Protein AF-A0A0D7X1R8-F1 (afdb_monomer)

Solvent-accessible surface area (backbone atoms only — not comparable to full-atom values): 5791 Å² total; per-residue (Å²): 135,86,79,82,67,99,72,76,67,80,70,80,79,46,66,47,50,85,92,41,99,44,65,67,57,47,50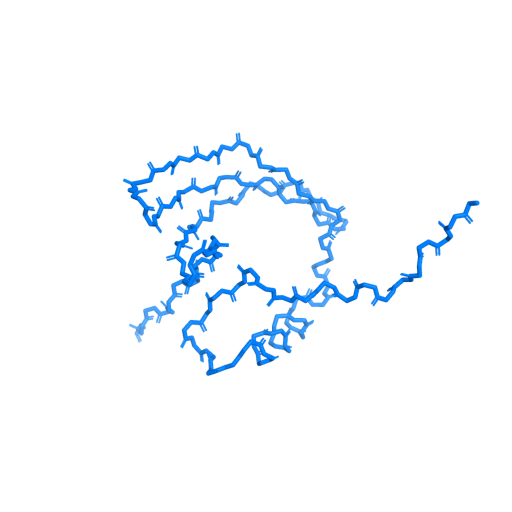,54,52,51,55,65,77,40,67,82,65,44,75,74,48,74,46,79,77,45,79,44,75,77,54,100,46,33,31,42,35,35,32,39,37,29,35,65,99,52,72,74,41,81,43,83,42,42,33,34,54,54,97,93,38,75,23,42,55,53,79,79,80,75,86,126

Secondary structure (DSSP, 8-state):
-----TT------SEEETT-SSHHHHHHHHHHHTTT--EEEEEEEEEEE-SSSEEEEEEEEEETTS-EEEEEEEEEEETTEEEEEEPPPP--

Foldseek 3Di:
DDDDDPPPPPQLPAADDPVDPDSVVVVVVCCVVCVQFAFPDKDWDDWADPDPFKIWTWMFTDTPPDDTDIDIWIWGQDPNDIHTDDDDDDDD

Structure (mmCIF, N/CA/C/O backbone):
data_AF-A0A0D7X1R8-F1
#
_entry.id   AF-A0A0D7X1R8-F1
#
loop_
_atom_site.group_PDB
_atom_site.id
_atom_site.type_symbol
_atom_site.label_atom_id
_atom_site.label_alt_id
_atom_site.label_comp_id
_atom_site.label_asym_id
_atom_site.label_entity_id
_atom_site.label_seq_id
_atom_site.pdbx_PDB_ins_code
_atom_site.Cartn_x
_atom_site.Cartn_y
_atom_site.Cartn_z
_atom_site.occupancy
_atom_site.B_iso_or_equiv
_atom_site.auth_seq_id
_atom_site.auth_comp_id
_atom_site.auth_asym_id
_atom_site.auth_atom_id
_atom_site.pdbx_PDB_model_num
ATOM 1 N N . MET A 1 1 ? 17.112 -29.689 -1.286 1.00 38.03 1 MET A N 1
ATOM 2 C CA . MET A 1 1 ? 16.941 -28.284 -1.708 1.00 38.03 1 MET A CA 1
ATOM 3 C C . MET A 1 1 ? 15.580 -28.190 -2.362 1.00 38.03 1 MET A C 1
ATOM 5 O O . MET A 1 1 ? 15.421 -28.715 -3.455 1.00 38.03 1 MET A O 1
ATOM 9 N N . GLU A 1 2 ? 14.586 -27.642 -1.670 1.00 36.97 2 GLU A N 1
ATOM 10 C CA . GLU A 1 2 ? 13.264 -27.434 -2.266 1.00 36.97 2 GLU A CA 1
ATOM 11 C C . GLU A 1 2 ? 13.305 -26.169 -3.125 1.00 36.97 2 GLU A C 1
ATOM 13 O O . GLU A 1 2 ? 13.568 -25.068 -2.644 1.00 36.97 2 GLU A O 1
ATOM 18 N N . LEU A 1 3 ? 13.129 -26.364 -4.430 1.00 37.91 3 LEU A N 1
ATOM 19 C CA . LEU A 1 3 ? 13.005 -25.304 -5.420 1.00 37.91 3 LEU A CA 1
ATOM 20 C C . LEU A 1 3 ? 11.603 -24.703 -5.291 1.00 37.91 3 LEU A C 1
ATOM 22 O O . LEU A 1 3 ? 10.614 -25.348 -5.636 1.00 37.91 3 LEU A O 1
ATOM 26 N N . LEU A 1 4 ? 11.518 -23.471 -4.796 1.00 35.38 4 LEU A N 1
ATOM 27 C CA . LEU A 1 4 ? 10.269 -22.713 -4.768 1.00 35.38 4 LEU A CA 1
ATOM 28 C C . LEU A 1 4 ? 9.792 -22.466 -6.210 1.00 35.38 4 LEU A C 1
ATOM 30 O O . LEU A 1 4 ? 10.484 -21.838 -7.012 1.00 35.38 4 LEU A O 1
ATOM 34 N N . THR A 1 5 ? 8.612 -22.980 -6.556 1.00 39.44 5 THR A N 1
ATOM 35 C CA . THR A 1 5 ? 7.980 -22.760 -7.865 1.00 39.44 5 THR A CA 1
ATOM 36 C C . THR A 1 5 ? 7.485 -21.312 -8.011 1.00 39.44 5 THR A C 1
ATOM 38 O O . THR A 1 5 ? 6.928 -20.785 -7.047 1.00 39.44 5 THR A O 1
ATOM 41 N N . PRO A 1 6 ? 7.553 -20.674 -9.201 1.00 42.34 6 PRO A N 1
ATOM 42 C CA . PRO A 1 6 ? 7.203 -19.254 -9.409 1.00 42.34 6 PRO A CA 1
ATOM 43 C C . PRO A 1 6 ? 5.706 -18.897 -9.293 1.00 42.34 6 PRO A C 1
ATOM 45 O O . PRO A 1 6 ? 5.276 -17.852 -9.780 1.00 42.34 6 PRO A O 1
ATOM 48 N N . SER A 1 7 ? 4.880 -19.765 -8.712 1.00 40.91 7 SER A N 1
ATOM 49 C CA . SER A 1 7 ? 3.419 -19.655 -8.716 1.00 40.91 7 SER A CA 1
ATOM 50 C C . SER A 1 7 ? 2.798 -19.468 -7.337 1.00 40.91 7 SER A C 1
ATOM 52 O O . SER A 1 7 ? 1.591 -19.669 -7.188 1.00 40.91 7 SER A O 1
ATOM 54 N N . GLU A 1 8 ? 3.555 -18.983 -6.354 1.00 41.81 8 GLU A N 1
ATOM 55 C CA . GLU A 1 8 ? 2.947 -18.222 -5.263 1.00 41.81 8 GLU A CA 1
ATOM 56 C C . GLU A 1 8 ? 2.491 -16.879 -5.833 1.00 41.81 8 GLU A C 1
ATOM 58 O O . GLU A 1 8 ? 3.137 -15.839 -5.724 1.00 41.81 8 GLU A O 1
ATOM 63 N N . ARG A 1 9 ? 1.355 -16.930 -6.536 1.00 41.78 9 ARG A N 1
ATOM 64 C CA . ARG A 1 9 ? 0.562 -15.755 -6.868 1.00 41.78 9 ARG A CA 1
ATOM 65 C C . ARG A 1 9 ? 0.425 -14.988 -5.561 1.00 41.78 9 ARG A C 1
ATOM 67 O O . ARG A 1 9 ? -0.259 -15.477 -4.665 1.00 41.78 9 ARG A O 1
ATOM 74 N N . PHE A 1 10 ? 1.071 -13.828 -5.454 1.00 44.91 10 PHE A N 1
ATOM 75 C CA . PHE A 1 10 ? 0.792 -12.858 -4.405 1.00 44.91 10 PHE A CA 1
ATOM 76 C C . PHE A 1 10 ? -0.718 -12.617 -4.432 1.00 44.91 10 PHE A C 1
ATOM 78 O O . PHE A 1 10 ? -1.227 -11.863 -5.262 1.00 44.91 10 PHE A O 1
ATOM 85 N N . GLN A 1 11 ? -1.465 -13.347 -3.601 1.00 50.50 11 GLN A N 1
ATOM 86 C CA . GLN A 1 11 ? -2.881 -13.093 -3.434 1.00 50.50 11 GLN A CA 1
ATOM 87 C C . GLN A 1 11 ? -2.935 -11.681 -2.874 1.00 50.50 11 GLN A C 1
ATOM 89 O O . GLN A 1 11 ? -2.313 -11.397 -1.849 1.00 50.50 11 GLN A O 1
ATOM 94 N N . ILE A 1 12 ? -3.615 -10.782 -3.581 1.00 52.59 12 ILE A N 1
ATOM 95 C CA . ILE A 1 12 ? -3.825 -9.410 -3.129 1.00 52.59 12 ILE A CA 1
ATOM 96 C C . ILE A 1 12 ? -4.767 -9.483 -1.923 1.00 52.59 12 ILE A C 1
ATOM 98 O O . ILE A 1 12 ? -5.973 -9.308 -2.042 1.00 52.59 12 ILE A O 1
ATOM 102 N N . LYS A 1 13 ? -4.213 -9.836 -0.761 1.00 56.28 13 LYS A N 1
ATOM 103 C CA . LYS A 1 13 ? -4.926 -9.936 0.517 1.00 56.28 13 LYS A CA 1
ATOM 104 C C . LYS A 1 13 ? -4.939 -8.601 1.263 1.00 56.28 13 LYS A C 1
ATOM 106 O O . LYS A 1 13 ? -5.779 -8.384 2.124 1.00 56.28 13 LYS A O 1
ATOM 111 N N . TYR A 1 14 ? -4.039 -7.685 0.900 1.00 64.00 14 TYR A N 1
ATOM 112 C CA . TYR A 1 14 ? -3.703 -6.518 1.722 1.00 64.00 14 TYR A CA 1
ATOM 113 C C . TYR A 1 14 ? -4.230 -5.174 1.197 1.00 64.00 14 TYR A C 1
ATOM 115 O O . TYR A 1 14 ? -3.931 -4.137 1.789 1.00 64.00 14 TYR A O 1
ATOM 123 N N . VAL A 1 15 ? -4.996 -5.154 0.100 1.00 70.06 15 VAL A N 1
ATOM 124 C CA . VAL A 1 15 ? -5.510 -3.910 -0.502 1.00 70.06 15 VAL A CA 1
ATOM 125 C C . VAL A 1 15 ? -7.025 -3.848 -0.354 1.00 70.06 15 VAL A C 1
ATOM 127 O O . VAL A 1 15 ? -7.731 -4.725 -0.849 1.00 70.06 15 VAL A O 1
ATOM 130 N N . PHE A 1 16 ? -7.522 -2.800 0.305 1.00 74.81 16 PHE A N 1
ATOM 131 C CA . PHE A 1 16 ? -8.948 -2.499 0.386 1.00 74.81 16 PHE A CA 1
ATOM 132 C C . PHE A 1 16 ? -9.250 -1.203 -0.374 1.00 74.81 16 PHE A C 1
ATOM 134 O O . PHE A 1 16 ? -8.702 -0.145 -0.064 1.00 74.81 16 PHE A O 1
ATOM 141 N N . ASP A 1 17 ? -10.124 -1.298 -1.376 1.00 78.81 17 ASP A N 1
ATOM 142 C CA . ASP A 1 17 ? -10.525 -0.183 -2.230 1.00 78.81 17 ASP A CA 1
ATOM 143 C C . ASP A 1 17 ? -12.044 -0.194 -2.408 1.00 78.81 17 ASP A C 1
ATOM 145 O O . ASP A 1 17 ? -12.599 -1.052 -3.094 1.00 78.81 17 ASP A O 1
ATOM 149 N N . GLU A 1 18 ? -12.713 0.772 -1.780 1.00 81.62 18 GLU A N 1
ATOM 150 C CA . GLU A 1 18 ? -14.178 0.881 -1.741 1.00 81.62 18 GLU A CA 1
ATOM 151 C C . GLU A 1 18 ? -14.813 1.121 -3.115 1.00 81.62 18 GLU A C 1
ATOM 153 O O . GLU A 1 18 ? -16.023 0.967 -3.274 1.00 81.62 18 GLU A O 1
ATOM 158 N N . ARG A 1 19 ? -14.016 1.476 -4.133 1.00 79.50 19 ARG A N 1
ATOM 159 C CA . ARG A 1 19 ? -14.507 1.661 -5.506 1.00 79.50 19 ARG A CA 1
ATOM 160 C C . ARG A 1 19 ? -14.852 0.341 -6.188 1.00 79.50 19 ARG A C 1
ATOM 162 O O . ARG A 1 19 ? -15.533 0.358 -7.212 1.00 79.50 19 ARG A O 1
ATOM 169 N N . PHE A 1 20 ? -14.360 -0.782 -5.667 1.00 82.94 20 PHE A N 1
ATOM 170 C CA . PHE A 1 20 ? -14.533 -2.090 -6.280 1.00 82.94 20 PHE A CA 1
ATOM 171 C C . PHE A 1 20 ? -15.318 -3.022 -5.353 1.00 82.94 20 PHE A C 1
ATOM 173 O O . PHE A 1 20 ? -14.976 -3.159 -4.180 1.00 82.94 20 PHE A O 1
ATOM 180 N N . PRO A 1 21 ? -16.332 -3.733 -5.875 1.00 81.31 21 PRO A N 1
ATOM 181 C CA . PRO A 1 21 ? -17.150 -4.632 -5.066 1.00 81.31 21 PRO A CA 1
ATOM 182 C C . PRO A 1 21 ? -16.441 -5.951 -4.722 1.00 81.31 21 PRO A C 1
ATOM 184 O O . PRO A 1 21 ? -16.939 -6.710 -3.898 1.00 81.31 21 PRO A O 1
ATOM 187 N N . SER A 1 22 ? -15.302 -6.264 -5.355 1.00 81.38 22 SER A N 1
ATOM 188 C CA . SER A 1 22 ? -14.562 -7.503 -5.098 1.00 81.38 22 SER A CA 1
ATOM 189 C C . SER A 1 22 ? -13.039 -7.344 -5.248 1.00 81.38 22 SER A C 1
ATOM 191 O O . SER A 1 22 ? -12.580 -6.568 -6.094 1.00 81.38 22 SER A O 1
ATOM 193 N N . PRO A 1 23 ? -12.231 -8.124 -4.497 1.00 76.00 23 PRO A N 1
ATOM 194 C CA . PRO A 1 23 ? -10.766 -8.101 -4.593 1.00 76.00 23 PRO A CA 1
ATOM 195 C C . PRO A 1 23 ? -10.225 -8.455 -5.986 1.00 76.00 23 PRO A C 1
ATOM 197 O O . PRO A 1 23 ? -9.193 -7.939 -6.412 1.00 76.00 23 PRO A O 1
ATOM 200 N N . THR A 1 24 ? -10.928 -9.310 -6.735 1.00 82.19 24 THR A N 1
ATOM 201 C CA . THR A 1 24 ? -10.529 -9.693 -8.097 1.00 82.19 24 THR A CA 1
ATOM 202 C C . THR A 1 24 ? -10.545 -8.498 -9.050 1.00 82.19 24 THR A C 1
ATOM 204 O O . THR A 1 24 ? -9.635 -8.353 -9.866 1.00 82.19 24 THR A O 1
ATOM 207 N N . LEU A 1 25 ? -11.542 -7.614 -8.935 1.00 83.50 25 LEU A N 1
ATOM 208 C CA . LEU A 1 25 ? -11.624 -6.410 -9.765 1.00 83.50 25 LEU A CA 1
ATOM 209 C C . LEU A 1 25 ? -10.535 -5.396 -9.402 1.00 83.50 25 LEU A C 1
ATOM 211 O O . LEU A 1 25 ? -9.953 -4.791 -10.303 1.00 83.50 25 LEU A O 1
ATOM 215 N N . VAL A 1 26 ? -10.199 -5.281 -8.111 1.00 82.19 26 VAL A N 1
ATOM 216 C CA . VAL A 1 26 ? -9.040 -4.500 -7.646 1.00 82.19 26 VAL A CA 1
ATOM 217 C C . VAL A 1 26 ? -7.775 -5.008 -8.339 1.00 82.19 26 VAL A C 1
ATOM 219 O O . VAL A 1 26 ? -7.089 -4.243 -9.017 1.00 82.19 26 VAL A O 1
ATOM 222 N N . GLN A 1 27 ? -7.502 -6.314 -8.259 1.00 81.25 27 GLN A N 1
ATOM 223 C CA . GLN A 1 27 ? -6.330 -6.919 -8.893 1.00 81.25 27 GLN A CA 1
ATOM 224 C C . GLN A 1 27 ? -6.258 -6.623 -10.391 1.00 81.25 27 GLN A C 1
ATOM 226 O O . GLN A 1 27 ? -5.239 -6.134 -10.875 1.00 81.25 27 GLN A O 1
ATOM 231 N N . GLN A 1 28 ? -7.341 -6.879 -11.126 1.00 83.75 28 GLN A N 1
ATOM 232 C CA . GLN A 1 28 ? -7.378 -6.662 -12.571 1.00 83.75 28 GLN A CA 1
ATOM 233 C C . GLN A 1 28 ? -7.126 -5.199 -12.946 1.00 83.75 28 GLN A C 1
ATOM 235 O O . GLN A 1 28 ? -6.372 -4.929 -13.886 1.00 83.75 28 GLN A O 1
ATOM 240 N N . PHE A 1 29 ? -7.724 -4.255 -12.213 1.00 86.12 29 PHE A N 1
ATOM 241 C CA . PHE A 1 29 ? -7.533 -2.830 -12.456 1.00 86.12 29 PHE A CA 1
ATOM 242 C C . PHE A 1 29 ? -6.069 -2.425 -12.262 1.00 86.12 29 PHE A C 1
ATOM 244 O O . PHE A 1 29 ? -5.473 -1.828 -13.163 1.00 86.12 29 PHE A O 1
ATOM 251 N N . TYR A 1 30 ? -5.465 -2.775 -11.125 1.00 80.44 30 TYR A N 1
ATOM 252 C CA . TYR A 1 30 ? -4.094 -2.368 -10.826 1.00 80.44 30 TYR A CA 1
ATOM 253 C C . TYR A 1 30 ? -3.072 -3.072 -11.727 1.00 80.44 30 TYR A C 1
ATOM 255 O O . TYR A 1 30 ? -2.203 -2.410 -12.292 1.00 80.44 30 TYR A O 1
ATOM 263 N N . SER A 1 31 ? -3.218 -4.377 -11.976 1.00 81.00 31 SER A N 1
ATOM 264 C CA . SER A 1 31 ? -2.324 -5.097 -12.892 1.00 81.00 31 SER A CA 1
ATOM 265 C C . SER A 1 31 ? -2.365 -4.532 -14.315 1.00 81.00 31 SER A C 1
ATOM 267 O O . SER A 1 31 ? -1.330 -4.460 -14.972 1.00 81.00 31 SER A O 1
ATOM 269 N N . ARG A 1 32 ? -3.536 -4.095 -14.802 1.00 83.81 32 ARG A N 1
ATOM 270 C CA . ARG A 1 32 ? -3.667 -3.513 -16.147 1.00 83.81 32 ARG A CA 1
ATOM 271 C C . ARG A 1 32 ? -3.054 -2.116 -16.239 1.00 83.81 32 ARG A C 1
ATOM 273 O O . ARG A 1 32 ? -2.325 -1.840 -17.190 1.00 83.81 32 ARG A O 1
ATOM 280 N N . ASN A 1 33 ? -3.365 -1.240 -15.284 1.00 82.62 33 ASN A N 1
ATOM 281 C CA . ASN A 1 33 ? -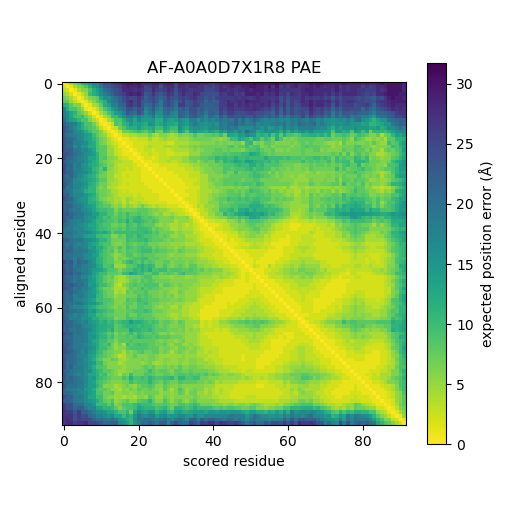2.992 0.177 -15.354 1.00 82.62 33 ASN A CA 1
ATOM 282 C C . ASN A 1 33 ? -1.534 0.439 -14.950 1.00 82.62 33 ASN A C 1
ATOM 284 O O . ASN A 1 33 ? -0.944 1.413 -15.405 1.00 82.62 33 ASN A O 1
ATOM 288 N N . PHE A 1 34 ? -0.935 -0.448 -14.154 1.00 79.06 34 PHE A N 1
ATOM 289 C CA . PHE A 1 34 ? 0.423 -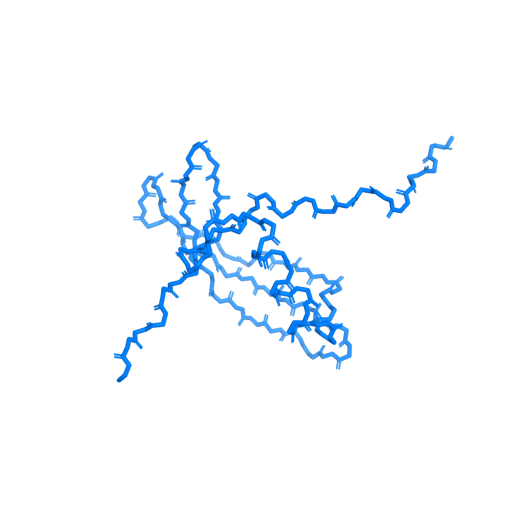0.286 -13.631 1.00 79.06 34 PHE A CA 1
ATOM 290 C C . PHE A 1 34 ? 1.391 -1.352 -14.160 1.00 79.06 34 PHE A C 1
ATOM 292 O O . PHE A 1 34 ? 2.447 -1.571 -13.581 1.00 79.06 34 PHE A O 1
ATOM 299 N N . LYS A 1 35 ? 1.074 -1.989 -15.299 1.00 73.75 35 LYS A N 1
ATOM 300 C CA . LYS A 1 35 ? 1.8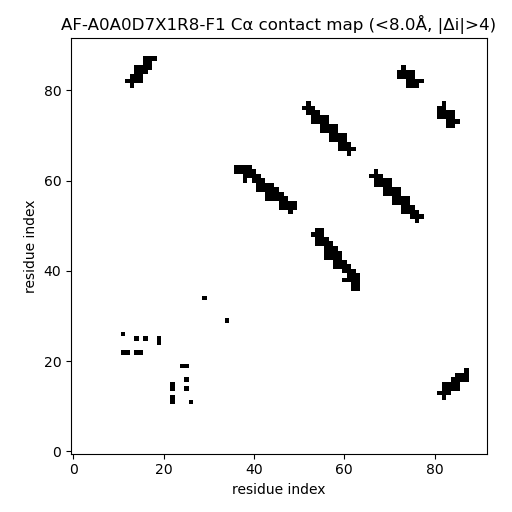73 -3.081 -15.890 1.00 73.75 35 LYS A CA 1
ATOM 301 C C . LYS A 1 35 ? 3.348 -2.739 -16.154 1.00 73.75 35 LYS A C 1
ATOM 303 O O . LYS A 1 35 ? 4.176 -3.639 -16.214 1.00 73.75 35 LYS A O 1
ATOM 308 N N . TYR A 1 36 ? 3.671 -1.455 -16.320 1.00 76.69 36 TYR A N 1
ATOM 309 C CA . TYR A 1 36 ? 5.041 -0.971 -16.532 1.00 76.69 36 TYR A CA 1
ATOM 310 C C . TYR A 1 36 ? 5.739 -0.528 -15.237 1.00 76.69 36 TYR A C 1
ATOM 312 O O . TYR A 1 36 ? 6.951 -0.343 -15.229 1.00 76.69 36 TYR A O 1
ATOM 320 N N . GLN A 1 37 ? 4.997 -0.372 -14.138 1.00 78.25 37 GLN A N 1
ATOM 321 C CA . GLN A 1 37 ? 5.536 -0.028 -12.825 1.00 78.25 37 GLN A CA 1
ATOM 322 C C . GLN A 1 37 ? 5.789 -1.314 -12.041 1.00 78.25 37 GLN A C 1
ATOM 324 O O . GLN A 1 37 ? 5.015 -1.718 -11.175 1.00 78.25 37 GLN A O 1
ATOM 329 N N . VAL A 1 38 ? 6.882 -1.992 -12.384 1.00 82.56 38 VAL A N 1
ATOM 330 C CA . VAL A 1 38 ? 7.280 -3.228 -11.705 1.00 82.56 38 VAL A CA 1
ATOM 331 C C . VAL A 1 38 ? 7.983 -2.866 -10.402 1.00 82.56 38 VAL A C 1
ATOM 333 O O . VAL A 1 38 ? 9.103 -2.358 -10.425 1.00 82.56 38 VAL A O 1
ATOM 336 N N . LEU A 1 39 ? 7.330 -3.115 -9.266 1.00 82.75 39 LEU A N 1
ATOM 337 C CA . LEU A 1 39 ? 7.952 -2.976 -7.952 1.00 82.75 39 LEU A CA 1
ATOM 338 C C . LEU A 1 39 ? 9.023 -4.065 -7.788 1.00 82.75 39 LEU A C 1
ATOM 340 O O . LEU A 1 39 ? 8.730 -5.253 -7.883 1.00 82.75 39 LEU A O 1
ATOM 344 N N . THR A 1 40 ? 10.265 -3.654 -7.556 1.00 88.00 40 THR A N 1
ATOM 345 C CA . THR A 1 40 ? 11.428 -4.545 -7.377 1.00 88.00 40 THR A CA 1
ATOM 346 C C . THR A 1 40 ? 11.859 -4.672 -5.920 1.00 88.00 40 THR A C 1
ATOM 348 O O . THR A 1 40 ? 12.591 -5.592 -5.573 1.00 88.00 40 THR A O 1
ATOM 351 N N . GLY A 1 41 ? 11.397 -3.768 -5.057 1.00 84.62 41 GLY A N 1
ATOM 352 C CA . GLY A 1 41 ? 11.626 -3.830 -3.622 1.00 84.62 41 GLY A CA 1
ATOM 353 C C . GLY A 1 41 ? 10.838 -2.758 -2.882 1.00 84.62 41 GLY A C 1
ATOM 354 O O . GLY A 1 41 ? 10.416 -1.760 -3.473 1.00 84.62 41 GLY A O 1
ATOM 355 N N . P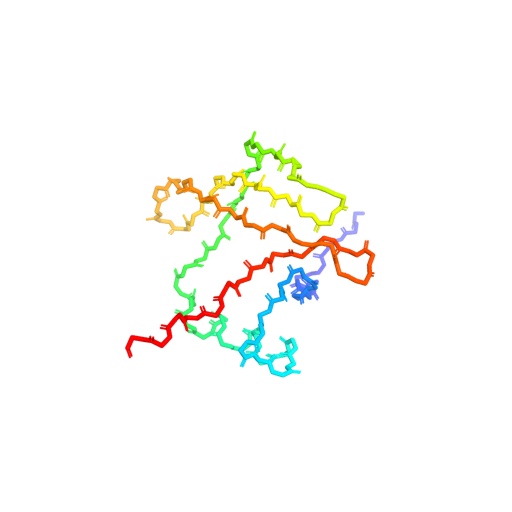HE A 1 42 ? 10.653 -2.965 -1.584 1.00 89.44 42 PHE A N 1
ATOM 356 C CA . PHE A 1 42 ? 10.100 -1.964 -0.682 1.00 89.44 42 PHE A CA 1
ATOM 357 C C . PHE A 1 42 ? 10.796 -2.036 0.678 1.00 89.44 42 PHE A C 1
ATOM 359 O O . PHE A 1 42 ? 11.260 -3.102 1.081 1.00 89.44 42 PHE A O 1
ATOM 366 N N . ASN A 1 43 ? 10.856 -0.908 1.381 1.00 88.69 43 ASN A N 1
ATOM 367 C CA . ASN A 1 43 ? 11.313 -0.836 2.765 1.00 88.69 43 ASN A CA 1
ATOM 368 C C . ASN A 1 43 ? 10.373 0.058 3.573 1.00 88.69 43 ASN A C 1
ATOM 370 O O . ASN A 1 43 ? 10.063 1.169 3.144 1.00 88.69 43 ASN A O 1
ATOM 374 N N . VAL A 1 44 ? 9.939 -0.409 4.741 1.00 92.19 44 VAL A N 1
ATOM 375 C CA . VAL A 1 44 ? 9.159 0.408 5.676 1.00 92.19 44 VAL A CA 1
ATOM 376 C C . VAL A 1 44 ? 10.135 1.276 6.465 1.00 92.19 44 VAL A C 1
ATOM 378 O O . VAL A 1 44 ? 10.995 0.751 7.163 1.00 92.19 44 VAL A O 1
ATOM 381 N N . GLU A 1 45 ? 10.017 2.596 6.344 1.00 94.19 45 GLU A N 1
ATOM 382 C CA . GLU A 1 45 ? 10.843 3.530 7.117 1.00 94.19 45 GLU A CA 1
ATOM 383 C C . GLU A 1 45 ? 10.237 3.834 8.485 1.00 94.19 45 GLU A C 1
ATOM 385 O O . GLU A 1 45 ? 10.940 3.885 9.488 1.00 94.19 45 GLU A O 1
ATOM 390 N N . GLU A 1 46 ? 8.924 4.059 8.525 1.00 94.75 46 GLU A N 1
ATOM 391 C CA . GLU A 1 46 ? 8.248 4.548 9.722 1.00 94.75 46 GLU A CA 1
ATOM 392 C C . GLU A 1 46 ? 6.830 3.984 9.792 1.00 94.75 46 GLU A C 1
ATOM 394 O O . GLU A 1 46 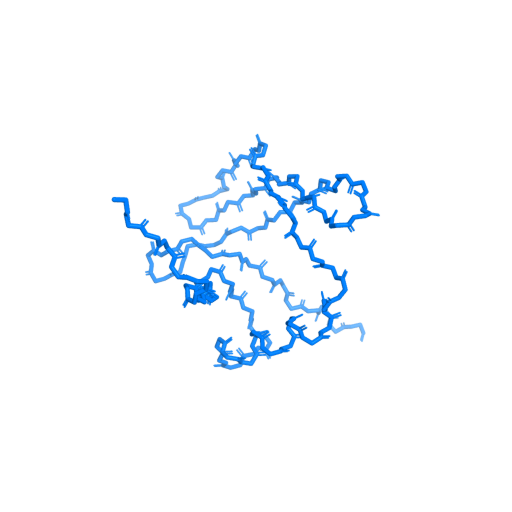? 6.101 3.977 8.797 1.00 94.75 46 GLU A O 1
ATOM 399 N N . VAL A 1 47 ? 6.422 3.557 10.988 1.00 95.19 47 VAL A N 1
ATOM 400 C CA . VAL A 1 47 ? 5.038 3.197 11.310 1.00 95.19 47 VAL A CA 1
ATOM 401 C C . VAL A 1 47 ? 4.597 4.042 12.494 1.00 95.19 47 VAL A C 1
ATOM 403 O O . VAL A 1 47 ? 5.157 3.940 13.584 1.00 95.19 47 VAL A O 1
ATOM 406 N N . LYS A 1 48 ? 3.562 4.857 12.294 1.00 96.31 48 LYS A N 1
ATOM 407 C CA . LYS A 1 48 ? 2.952 5.679 13.337 1.00 96.31 48 LYS A CA 1
ATOM 408 C C . LYS A 1 48 ? 1.496 5.279 13.520 1.00 96.31 48 LYS A C 1
ATOM 410 O O . LYS A 1 48 ? 0.656 5.559 12.664 1.00 96.31 48 LYS A O 1
ATOM 415 N N . LEU A 1 49 ? 1.191 4.640 14.647 1.00 95.69 49 LEU A N 1
ATOM 416 C CA . LEU A 1 49 ? -0.191 4.362 15.036 1.00 95.69 49 LEU A CA 1
ATOM 417 C C . LEU A 1 49 ? -0.927 5.688 15.258 1.00 95.69 49 LEU A C 1
ATOM 419 O O . LEU A 1 49 ? -0.433 6.570 15.961 1.00 95.69 49 LEU A O 1
ATOM 423 N N . GLN A 1 50 ? -2.083 5.835 14.616 1.00 92.69 50 GLN A N 1
ATOM 424 C CA . GLN A 1 50 ? -2.994 6.958 14.843 1.00 92.69 50 GLN A CA 1
ATOM 425 C C . GLN A 1 50 ? -4.012 6.588 15.926 1.00 92.69 50 GLN A C 1
ATOM 427 O O . GLN A 1 50 ? -4.300 7.405 16.795 1.00 92.69 50 GLN A O 1
ATOM 432 N N . ASP A 1 51 ? -4.492 5.342 15.903 1.00 94.31 51 ASP A N 1
ATOM 433 C CA . ASP A 1 51 ? -5.374 4.749 16.907 1.00 94.31 51 ASP A CA 1
ATOM 434 C C . ASP A 1 51 ? -5.269 3.201 16.872 1.00 94.31 51 ASP A C 1
ATOM 436 O O . ASP A 1 51 ? -4.310 2.644 16.331 1.00 94.31 51 ASP A O 1
ATOM 440 N N . LYS A 1 52 ? -6.231 2.489 17.484 1.00 92.12 52 LYS A N 1
ATOM 441 C CA . LYS A 1 52 ? -6.257 1.011 17.556 1.00 92.12 52 LYS A CA 1
ATOM 442 C C . LYS A 1 52 ? -6.538 0.323 16.213 1.00 92.12 52 LYS A C 1
ATOM 444 O O . LYS A 1 52 ? -6.265 -0.871 16.078 1.00 92.12 52 LYS A O 1
ATOM 449 N N . GLU A 1 53 ? -7.085 1.049 15.247 1.00 94.44 53 GLU A N 1
ATOM 450 C CA . GLU A 1 53 ? -7.541 0.545 13.953 1.00 94.44 53 GLU A CA 1
ATOM 451 C C . GLU A 1 53 ? -6.905 1.282 12.771 1.00 94.44 53 GLU A C 1
ATOM 453 O O . GLU A 1 53 ? -7.161 0.914 11.628 1.00 94.44 53 GLU A O 1
ATOM 458 N N . LYS A 1 54 ? -6.053 2.287 13.003 1.00 94.56 54 LYS A N 1
ATOM 459 C CA . LYS A 1 54 ? -5.455 3.105 11.948 1.00 94.56 54 LYS A CA 1
ATOM 460 C C . LYS A 1 54 ? -3.981 3.412 12.192 1.00 94.56 54 LYS A C 1
ATOM 462 O O . LYS A 1 54 ? -3.567 3.779 13.292 1.00 94.56 54 LYS A O 1
ATOM 467 N N . ALA A 1 55 ? -3.188 3.334 11.126 1.00 95.75 55 ALA A N 1
ATOM 468 C CA . ALA A 1 55 ? -1.768 3.665 11.137 1.00 95.75 55 ALA A CA 1
ATOM 469 C C . ALA A 1 55 ? -1.369 4.471 9.895 1.00 95.75 55 ALA A C 1
ATOM 471 O O . ALA A 1 55 ? -1.890 4.258 8.799 1.00 95.75 55 ALA A O 1
ATOM 472 N N . ALA A 1 56 ? -0.417 5.385 10.061 1.00 95.12 56 ALA A N 1
ATOM 473 C CA . ALA A 1 56 ? 0.306 6.011 8.963 1.00 95.12 56 ALA A CA 1
ATOM 474 C C . ALA A 1 56 ? 1.643 5.285 8.777 1.00 95.12 56 ALA A C 1
ATOM 476 O O . ALA A 1 56 ? 2.378 5.086 9.744 1.00 95.12 56 ALA A O 1
ATOM 477 N N . VAL A 1 57 ? 1.952 4.890 7.546 1.00 94.75 57 VAL A N 1
ATOM 4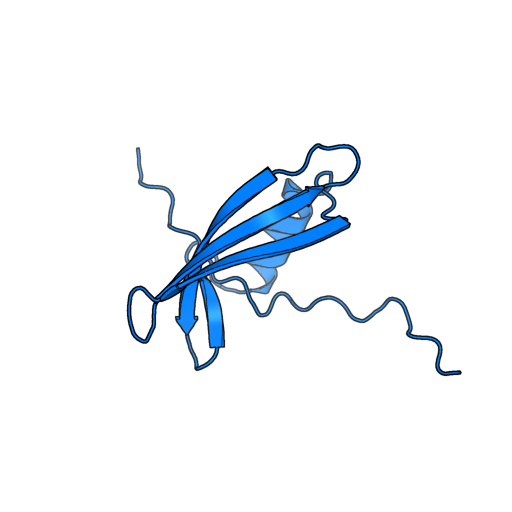78 C CA . VAL A 1 57 ? 3.154 4.117 7.216 1.00 94.75 57 VAL A CA 1
ATOM 479 C C . VAL A 1 57 ? 3.920 4.831 6.112 1.00 94.75 57 VAL A C 1
ATOM 481 O O . VAL A 1 57 ? 3.347 5.139 5.069 1.00 94.75 57 VAL A O 1
ATOM 484 N N . LYS A 1 58 ? 5.209 5.090 6.325 1.00 95.31 58 LYS A N 1
ATOM 485 C CA . LYS A 1 58 ? 6.112 5.580 5.279 1.00 95.31 58 LYS A CA 1
ATOM 486 C C . LYS A 1 58 ? 6.880 4.412 4.687 1.00 95.31 58 LYS A C 1
ATOM 488 O O . LYS A 1 58 ? 7.514 3.648 5.416 1.00 95.31 58 LYS A O 1
ATOM 493 N N . VAL A 1 59 ? 6.816 4.280 3.368 1.00 93.69 59 VAL A N 1
ATOM 494 C CA . VAL A 1 59 ? 7.474 3.210 2.620 1.00 93.69 59 VAL A CA 1
ATOM 495 C C . VAL A 1 59 ? 8.321 3.805 1.511 1.00 93.69 59 VAL A C 1
ATOM 497 O O . VAL A 1 59 ? 7.831 4.586 0.702 1.00 93.69 59 VAL A O 1
ATOM 500 N N . ASN A 1 60 ? 9.567 3.363 1.426 1.00 93.38 60 ASN A N 1
ATOM 501 C CA . ASN A 1 60 ? 10.389 3.536 0.241 1.00 93.38 60 ASN A CA 1
ATOM 502 C C . ASN A 1 60 ? 10.067 2.438 -0.764 1.00 93.38 60 ASN A C 1
ATOM 504 O O . ASN A 1 60 ? 10.230 1.253 -0.469 1.00 93.38 60 ASN A O 1
ATOM 508 N N . LEU A 1 61 ? 9.637 2.830 -1.956 1.00 91.88 61 LEU A N 1
ATOM 509 C CA . LEU A 1 61 ? 9.318 1.938 -3.061 1.00 91.88 61 LEU A CA 1
ATOM 510 C C . LEU A 1 61 ? 10.409 2.032 -4.122 1.00 91.88 61 LEU A C 1
ATOM 512 O O . LEU A 1 61 ? 10.768 3.124 -4.564 1.00 91.88 61 LEU A O 1
ATOM 516 N N . LYS A 1 62 ? 10.924 0.881 -4.554 1.00 91.56 62 LYS A N 1
ATOM 517 C CA . LYS A 1 62 ? 11.880 0.790 -5.656 1.00 91.56 62 LYS A CA 1
ATOM 518 C C . LYS A 1 62 ? 11.205 0.137 -6.849 1.00 91.56 62 LYS A C 1
ATOM 520 O O . LYS A 1 62 ? 10.969 -1.073 -6.851 1.00 91.56 62 LYS A O 1
ATOM 525 N N . TYR A 1 63 ? 10.933 0.921 -7.879 1.00 90.12 63 TYR A N 1
ATOM 526 C CA . TYR A 1 63 ? 10.450 0.401 -9.152 1.00 90.12 63 TYR A CA 1
ATOM 527 C C . TYR A 1 63 ? 11.621 0.102 -10.087 1.00 90.12 63 TYR A C 1
ATOM 529 O O . TYR A 1 63 ? 12.705 0.673 -9.955 1.00 90.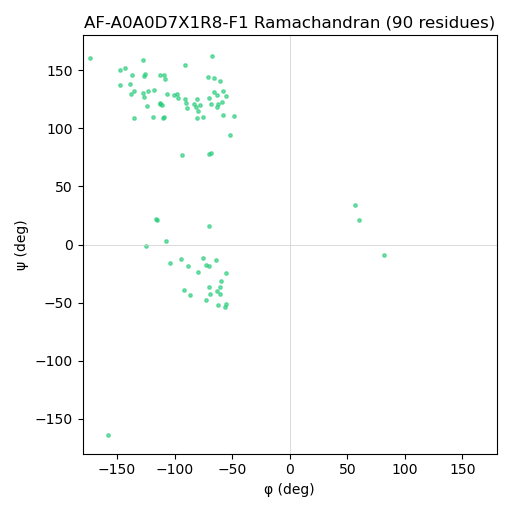12 63 TYR A O 1
ATOM 537 N N . LYS A 1 64 ? 11.409 -0.822 -11.024 1.00 87.12 64 LYS A N 1
ATOM 538 C CA . LYS A 1 64 ? 12.386 -1.125 -12.067 1.00 87.12 64 LYS A CA 1
ATOM 539 C C . LYS A 1 64 ? 12.686 0.150 -12.861 1.00 87.12 64 LYS A C 1
ATOM 541 O O . LYS A 1 64 ? 11.759 0.852 -13.255 1.00 87.12 64 LYS A O 1
ATOM 546 N N . ASP A 1 65 ? 13.968 0.432 -13.072 1.00 88.44 65 ASP A N 1
ATOM 547 C CA . ASP A 1 65 ? 14.456 1.565 -13.871 1.00 88.44 65 ASP A CA 1
ATOM 548 C C . ASP A 1 65 ? 14.019 2.957 -13.354 1.00 88.44 65 ASP A C 1
ATOM 550 O O . ASP A 1 65 ? 14.036 3.937 -14.097 1.00 88.44 65 ASP A O 1
ATOM 554 N N . GLN A 1 66 ? 13.644 3.070 -12.072 1.00 87.75 66 GLN A N 1
ATOM 555 C CA . GLN A 1 66 ? 13.271 4.334 -11.428 1.00 87.75 66 GLN A CA 1
ATOM 556 C C . GLN A 1 66 ? 14.064 4.565 -10.138 1.00 87.75 66 GLN A C 1
ATOM 558 O O . GLN A 1 66 ? 14.592 3.635 -9.523 1.00 87.75 66 GLN A O 1
ATOM 563 N N . GLN A 1 67 ? 14.134 5.828 -9.713 1.00 90.88 67 GLN A N 1
ATOM 564 C CA . GLN A 1 67 ? 14.650 6.179 -8.393 1.00 90.88 67 GLN A CA 1
ATOM 565 C C . GLN A 1 67 ? 13.710 5.686 -7.285 1.00 90.88 67 GLN A C 1
ATOM 567 O O . GLN A 1 67 ? 12.542 5.374 -7.524 1.00 90.88 67 GLN A O 1
ATOM 572 N N . VAL A 1 68 ? 14.235 5.609 -6.062 1.00 91.38 68 VAL A N 1
ATOM 573 C CA . VAL A 1 68 ? 13.439 5.261 -4.883 1.00 91.38 68 VAL A CA 1
ATOM 574 C C . VAL A 1 68 ? 12.420 6.367 -4.618 1.00 91.38 68 VAL A C 1
ATOM 576 O O . VAL A 1 68 ? 12.769 7.546 -4.588 1.00 91.38 68 VAL A O 1
ATOM 579 N N . ILE A 1 69 ? 11.164 5.975 -4.418 1.00 92.69 69 ILE A N 1
ATOM 580 C CA . ILE A 1 69 ? 10.052 6.882 -4.138 1.00 92.69 69 ILE A CA 1
ATOM 581 C C . ILE A 1 69 ? 9.613 6.673 -2.693 1.00 92.69 69 ILE A C 1
ATOM 583 O O . ILE A 1 69 ? 9.177 5.579 -2.333 1.00 92.69 69 ILE A O 1
ATOM 587 N N . LEU A 1 70 ? 9.683 7.725 -1.880 1.00 92.75 70 LEU A N 1
ATOM 588 C CA . LEU A 1 70 ? 9.080 7.731 -0.551 1.00 92.75 70 LEU A CA 1
ATOM 589 C C . LEU A 1 70 ? 7.570 7.961 -0.682 1.00 92.75 70 LEU A C 1
ATOM 591 O O . LEU A 1 70 ? 7.130 8.992 -1.193 1.00 92.75 70 LEU A O 1
ATOM 595 N N . GLN A 1 71 ? 6.774 7.009 -0.205 1.00 91.50 71 GLN A N 1
ATOM 596 C CA . GLN A 1 71 ? 5.321 7.068 -0.237 1.00 91.50 71 GLN A CA 1
ATOM 597 C C . GLN A 1 71 ? 4.722 6.929 1.163 1.00 91.50 71 GLN A C 1
ATOM 599 O O . GLN A 1 71 ? 5.040 6.013 1.919 1.00 91.50 71 GLN A O 1
ATOM 604 N N . SER A 1 72 ? 3.795 7.832 1.481 1.00 92.50 72 SER A N 1
ATOM 605 C CA . SER A 1 72 ? 2.977 7.765 2.692 1.00 92.50 72 SER A CA 1
ATOM 606 C C . SER A 1 72 ? 1.696 6.983 2.413 1.00 92.50 72 SER A C 1
ATOM 608 O O . SER A 1 72 ? 0.906 7.359 1.545 1.00 92.50 72 SER A O 1
ATOM 610 N N . LEU A 1 73 ? 1.477 5.909 3.165 1.00 91.81 73 LEU A N 1
ATOM 611 C CA . LEU A 1 73 ? 0.303 5.047 3.101 1.00 91.81 73 LEU A CA 1
ATOM 612 C C . LEU A 1 73 ? -0.517 5.176 4.386 1.00 91.81 73 LEU A C 1
ATOM 614 O O . LEU A 1 73 ? 0.019 5.347 5.480 1.00 91.81 73 LEU A O 1
ATOM 618 N N . THR A 1 74 ? -1.836 5.065 4.252 1.00 93.12 74 THR A N 1
ATOM 619 C CA . THR A 1 74 ? -2.732 4.873 5.396 1.00 93.12 74 THR A CA 1
ATOM 620 C C . THR A 1 74 ? -3.091 3.399 5.469 1.00 93.12 74 THR A C 1
ATOM 622 O O . THR A 1 74 ? -3.529 2.824 4.474 1.00 93.12 74 THR 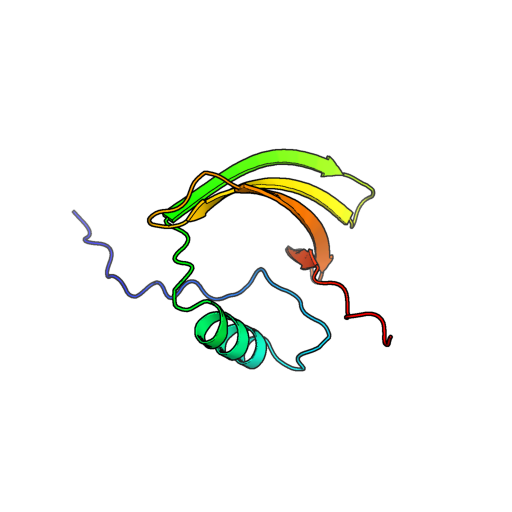A O 1
ATOM 625 N N . MET A 1 75 ? -2.917 2.790 6.636 1.00 93.38 75 MET A N 1
ATOM 626 C CA . MET A 1 75 ? -3.382 1.439 6.920 1.00 93.38 75 MET A CA 1
ATOM 627 C C . MET A 1 75 ? -4.571 1.480 7.868 1.00 93.38 75 MET A C 1
ATOM 629 O O . MET A 1 75 ? -4.605 2.298 8.788 1.00 93.38 75 MET A O 1
ATOM 633 N N . ILE A 1 76 ? -5.523 0.582 7.642 1.00 93.31 76 ILE A N 1
ATOM 634 C CA . ILE A 1 76 ? -6.683 0.365 8.503 1.00 93.31 76 ILE A CA 1
ATOM 635 C C . ILE A 1 76 ? -6.760 -1.104 8.913 1.00 93.31 76 ILE A C 1
ATOM 637 O O . ILE A 1 76 ? -6.388 -1.986 8.136 1.00 93.31 76 ILE A O 1
ATOM 641 N N . LYS A 1 77 ? -7.246 -1.379 10.120 1.00 91.81 77 LYS A N 1
ATOM 642 C CA . LYS A 1 77 ? -7.499 -2.731 10.605 1.00 91.81 77 LYS A CA 1
ATOM 643 C C . LYS A 1 77 ? -8.920 -3.133 10.224 1.00 91.81 77 LYS A C 1
ATOM 645 O O . LYS A 1 77 ? -9.881 -2.511 10.659 1.00 91.81 77 LYS A O 1
ATOM 650 N N . LYS A 1 78 ? -9.057 -4.167 9.399 1.00 85.94 78 LYS A N 1
ATOM 651 C CA . LYS A 1 78 ? -10.344 -4.676 8.921 1.00 85.94 78 LYS A CA 1
ATOM 652 C C . LYS A 1 78 ? -10.334 -6.198 8.940 1.00 85.94 78 LYS A C 1
ATOM 654 O O . LYS A 1 78 ? -9.408 -6.813 8.417 1.00 85.94 78 LYS A O 1
ATOM 659 N N . ASP A 1 79 ? -11.359 -6.789 9.549 1.00 86.69 79 ASP A N 1
ATOM 660 C CA . ASP A 1 79 ? -11.481 -8.242 9.751 1.00 86.69 79 ASP A CA 1
ATOM 661 C C . ASP A 1 79 ? -10.281 -8.838 10.518 1.00 86.69 79 ASP A C 1
ATOM 663 O O . ASP A 1 79 ? -9.831 -9.944 10.248 1.00 86.69 79 ASP A O 1
ATOM 667 N N . GLY A 1 80 ? -9.714 -8.069 11.457 1.00 86.62 80 GLY A N 1
ATOM 668 C CA . GLY A 1 80 ? -8.531 -8.467 12.230 1.00 86.62 80 GLY A CA 1
ATOM 669 C C . GLY A 1 80 ? -7.186 -8.254 11.523 1.00 86.62 80 GLY A C 1
ATOM 670 O O . GLY A 1 80 ? -6.152 -8.324 12.187 1.00 86.62 80 GLY A O 1
ATOM 671 N N . GLU A 1 81 ? -7.182 -7.906 10.235 1.00 87.88 81 GLU A N 1
ATOM 672 C CA . GLU A 1 81 ? -5.977 -7.729 9.419 1.00 87.88 81 GLU A CA 1
ATOM 673 C C . GLU A 1 81 ? -5.711 -6.255 9.084 1.00 87.88 81 GLU A C 1
ATOM 675 O O . GLU A 1 81 ? -6.634 -5.473 8.860 1.00 87.88 81 GLU A O 1
ATOM 680 N N . TRP A 1 82 ? -4.438 -5.865 9.001 1.00 87.81 82 TRP A N 1
ATOM 681 C CA . TRP A 1 82 ? -4.049 -4.539 8.515 1.00 87.81 82 TRP A CA 1
ATOM 682 C C . TRP A 1 82 ? -4.066 -4.501 6.985 1.00 87.81 82 TRP A C 1
ATOM 684 O O . TRP A 1 82 ? -3.401 -5.301 6.325 1.00 87.81 82 TRP A O 1
ATOM 694 N N . LYS A 1 83 ? -4.803 -3.545 6.417 1.00 89.56 83 LYS A N 1
ATOM 695 C CA . LYS A 1 83 ? -4.978 -3.360 4.970 1.00 89.56 83 LYS A CA 1
ATOM 696 C C . LYS A 1 83 ? -4.628 -1.927 4.580 1.00 89.56 83 LYS A C 1
ATOM 698 O O . LYS A 1 83 ? -4.881 -0.993 5.341 1.00 89.56 83 LYS A O 1
ATOM 703 N N . VAL A 1 84 ? -4.049 -1.738 3.397 1.00 88.56 84 VAL A N 1
ATOM 704 C CA . VAL A 1 84 ? -3.813 -0.399 2.839 1.00 88.56 84 VAL A CA 1
ATOM 705 C C . VAL A 1 84 ? -5.160 0.206 2.443 1.00 88.56 84 VAL A C 1
ATOM 707 O O . VAL A 1 84 ? -5.921 -0.416 1.700 1.00 88.56 84 VAL A O 1
ATOM 710 N N . TYR A 1 85 ? -5.442 1.407 2.946 1.00 88.12 85 TYR A N 1
ATOM 711 C CA . TYR A 1 85 ? -6.647 2.172 2.643 1.00 88.12 85 TYR A CA 1
ATOM 712 C C . TYR A 1 85 ? -6.417 3.096 1.448 1.00 88.12 85 TYR A C 1
ATOM 714 O O . TYR A 1 85 ? -5.506 3.930 1.456 1.00 88.12 85 TYR A O 1
ATOM 722 N N . ILE A 1 86 ? -7.278 2.975 0.438 1.00 83.81 86 ILE A N 1
ATOM 723 C CA . ILE A 1 86 ? -7.279 3.839 -0.742 1.00 83.81 86 ILE A CA 1
ATOM 724 C C . ILE A 1 86 ? -8.517 4.738 -0.668 1.00 83.81 86 ILE A C 1
ATOM 726 O O . ILE A 1 86 ? -9.630 4.235 -0.826 1.00 83.81 86 ILE A O 1
ATOM 730 N N . PRO A 1 87 ? -8.362 6.054 -0.421 1.00 77.69 87 PRO A N 1
ATOM 731 C CA . PRO A 1 87 ? -9.508 6.939 -0.301 1.00 77.69 87 PRO A CA 1
ATOM 732 C C . PRO A 1 87 ? -10.254 7.048 -1.639 1.00 77.69 87 PRO A C 1
ATOM 734 O O . PRO A 1 87 ? -9.617 7.109 -2.700 1.00 77.69 87 PRO A O 1
ATOM 737 N N . PRO A 1 88 ? -11.595 7.142 -1.622 1.00 74.94 88 PRO A N 1
ATOM 738 C CA . PRO A 1 88 ? -12.356 7.429 -2.827 1.00 74.94 88 PRO A CA 1
ATOM 739 C C . PRO A 1 88 ? -11.938 8.793 -3.394 1.00 74.94 88 PRO A C 1
ATOM 741 O O . PRO A 1 88 ? -11.706 9.752 -2.651 1.00 74.94 88 PRO A O 1
ATOM 744 N N . ARG A 1 89 ? -11.841 8.906 -4.728 1.00 64.31 89 ARG A N 1
ATOM 745 C CA . ARG A 1 89 ? -11.634 10.213 -5.373 1.00 64.31 89 ARG A CA 1
ATOM 746 C C . ARG A 1 89 ? -12.804 11.115 -4.977 1.00 64.31 89 ARG A C 1
ATOM 748 O O . ARG A 1 89 ? -13.953 10.760 -5.234 1.00 64.31 89 ARG A O 1
ATOM 755 N N . ARG A 1 90 ? -12.521 12.268 -4.358 1.00 59.53 90 ARG A N 1
ATOM 756 C CA . ARG A 1 90 ? -13.541 13.305 -4.145 1.00 59.53 90 ARG A CA 1
ATOM 757 C C . ARG A 1 90 ? -14.131 13.639 -5.516 1.00 59.53 90 ARG A C 1
ATOM 759 O O . ARG A 1 90 ? -13.362 13.869 -6.448 1.00 59.53 90 ARG A O 1
ATOM 766 N N . LYS A 1 91 ? -15.462 13.606 -5.651 1.00 52.81 91 LYS A N 1
ATOM 767 C CA . LYS A 1 91 ? -16.129 14.160 -6.836 1.00 52.81 91 LYS A CA 1
ATOM 768 C C . LYS A 1 91 ? -15.706 15.631 -6.910 1.00 52.81 91 LYS A C 1
ATOM 770 O O . LYS A 1 91 ? -15.992 16.372 -5.972 1.00 52.81 91 LYS A O 1
ATOM 775 N N . GLN A 1 92 ? -14.913 15.974 -7.922 1.00 43.34 92 GLN A N 1
ATOM 776 C CA . GLN A 1 92 ? -14.713 17.362 -8.332 1.00 43.34 92 GLN A CA 1
ATOM 777 C C . GLN A 1 92 ? -15.959 17.832 -9.068 1.00 43.34 92 GLN A C 1
ATOM 779 O O . GLN A 1 92 ? -16.564 16.981 -9.763 1.00 43.34 92 GLN A O 1
#

pLDDT: mean 79.28, std 17.48, range [35.38, 96.31]

Radius of gyration: 15.21 Å; Cα contacts (8 Å, |Δi|>4): 129; chains: 1; bounding box: 34×46×34 Å

Nearest PDB structures (foldseek):
  3k7c-assembly2_B  TM=6.194E-01  e=2.104E-03  Campylobacter jejuni
  4wzy-assembly1_A  TM=7.767E-01  e=9.818E-01  Mycolicibacterium vanbaalenii PYR-1
  3fyu-assembly2_H  TM=4.151E-01  e=4.047E-01  Bacillus pumilus
  3fvr-assembly2_I  TM=4.115E-01  e=4.293E-01  Bacillus pumilus
  2xlb-assembly1_G  TM=4.115E-01  e=5.768E-01  Bacillus pumilus

InterPro domains:
  IPR024267 Domain of unknown function DUF4878 [PF12870] (35-84)

Mean predicted aligned error: 9.21 Å

Organism: NCBI:txid159743

Sequence (92 aa):
MELLTPSERFQIKYVFDERFPSPTLVQQFYSRNFKYQVLTGFNVEEVKLQDKEKAAVKVNLKYKDQQVILQSLTMIKKDGEWKVYIPPRRKQ